Protein AF-A0A822G5Y7-F1 (afdb_monomer)

Nearest PDB structures (foldseek):
  3buc-assembly1_A  TM=7.542E-01  e=1.571E-04  Homo sapiens
  3btz-assembly1_A  TM=7.568E-01  e=1.674E-04  Homo sapiens
  3rzm-assembly1_A  TM=7.488E-01  e=1.784E-04  Homo sapiens
  3rzl-assembly1_A  TM=7.544E-01  e=4.926E-04  Homo sapiens
  3s5a-assembly1_A  TM=7.453E-01  e=4.339E-04  Homo sapiens

pLDDT: mean 90.42, std 10.75, range [55.38, 98.31]

Secondary structure (DSSP, 8-state):
--HHHHHHHHS--B--EEEEESSSEEEEE-SSEEEEEE--TT---GGG-SSPPPPPPHHHHHHHHHHHHHHT----EEEEEE--STT----S-----GGG-SS--------SS--------TT-

Foldseek 3Di:
DDPVVVCVVPADWDWDWDWDDDVHIDIDTALWIKDKAFDDPPPDDLVPDPDRHHHQPPSNVVVQVVVCVVVVDHDGMDMDIGNPDPVHDDDDDDPPDPSCPDDHDDDDDDDDDDDDDDDDDPVD

Sequence (124 aa):
MSLYTFLLNILPWYRVKYSKQTDRLVQIITPRYTTVFGIDDTQQTKEKYTQTPREIPPILNELKQHVEQITNTTYNFVLVNFYANGQDSIAYHSDDEHWLGDQPCIASLSLGAERDFYMKNKLN

Solvent-accessible surface area (backbone atoms only — not comparable to full-atom values): 8396 Å² total; per-residue (Å²): 133,54,70,56,61,50,51,66,72,71,53,77,71,42,58,59,70,51,77,47,82,64,103,53,85,40,82,43,68,50,49,34,34,36,39,68,26,24,59,76,89,80,76,66,63,64,85,77,46,98,61,71,66,38,74,60,51,69,73,59,44,52,54,46,52,54,50,25,68,74,68,76,48,88,82,58,67,47,79,46,80,45,62,92,50,94,83,35,61,79,77,96,79,75,98,72,56,74,91,59,54,95,79,62,86,83,87,87,87,87,72,82,79,89,75,91,84,88,84,79,64,90,93,110

Mean predicted aligned error: 5.08 Å

Structure (mmCIF, N/CA/C/O backbone):
data_AF-A0A822G5Y7-F1
#
_entry.id   AF-A0A822G5Y7-F1
#
loop_
_atom_site.group_PDB
_atom_site.id
_atom_site.type_symbol
_atom_site.label_atom_id
_atom_site.label_alt_id
_atom_site.label_comp_id
_atom_site.label_asym_id
_atom_site.label_entity_id
_atom_site.label_seq_id
_atom_site.pdbx_PDB_ins_code
_atom_site.Cartn_x
_atom_site.Cartn_y
_atom_site.Cartn_z
_atom_site.occupancy
_atom_site.B_iso_or_equiv
_atom_site.auth_seq_id
_atom_site.auth_comp_id
_atom_site.auth_asym_id
_atom_site.auth_atom_id
_atom_site.pdbx_PDB_model_num
ATOM 1 N N . MET A 1 1 ? -6.852 2.499 -22.528 1.00 77.06 1 MET A N 1
ATOM 2 C CA . MET A 1 1 ? -5.817 2.028 -21.579 1.00 77.06 1 MET A CA 1
ATOM 3 C C . MET A 1 1 ? -6.521 1.605 -20.297 1.00 77.06 1 MET A C 1
ATOM 5 O O . MET A 1 1 ? -7.457 2.297 -19.922 1.00 77.06 1 MET A O 1
ATOM 9 N N . SER A 1 2 ? -6.161 0.478 -19.675 1.00 94.62 2 SER A N 1
ATOM 10 C CA . SER A 1 2 ? -6.792 0.043 -18.416 1.00 94.62 2 SER A CA 1
ATOM 11 C C . SER A 1 2 ? -6.301 0.880 -17.228 1.00 94.62 2 SER A C 1
ATOM 13 O O . SER A 1 2 ? -5.215 1.460 -17.299 1.00 94.62 2 SER A O 1
ATOM 15 N N . LEU A 1 3 ? -7.065 0.908 -16.126 1.00 95.69 3 LEU A N 1
ATOM 16 C CA . LEU A 1 3 ? -6.639 1.546 -14.871 1.00 95.69 3 LEU A CA 1
ATOM 17 C C . LEU A 1 3 ? -5.293 0.984 -14.389 1.00 95.69 3 LEU A C 1
ATOM 19 O O . LEU A 1 3 ? -4.405 1.743 -14.017 1.00 95.69 3 LEU A O 1
ATOM 23 N N . TYR A 1 4 ? -5.115 -0.337 -14.483 1.00 96.75 4 TYR A N 1
ATOM 24 C CA . TYR A 1 4 ? -3.852 -1.008 -14.178 1.00 96.75 4 TYR A CA 1
ATOM 25 C C . TYR A 1 4 ? -2.675 -0.422 -14.975 1.00 96.75 4 TYR A C 1
ATOM 27 O O . TYR A 1 4 ? -1.689 0.016 -14.387 1.00 96.75 4 TYR A O 1
ATOM 35 N N . THR A 1 5 ? -2.786 -0.362 -16.307 1.00 96.88 5 THR A N 1
ATOM 36 C CA . THR A 1 5 ? -1.708 0.160 -17.160 1.00 96.88 5 THR A CA 1
ATOM 37 C C . THR A 1 5 ? -1.490 1.659 -16.943 1.00 96.88 5 THR A C 1
ATOM 39 O O . THR A 1 5 ? -0.353 2.118 -16.991 1.00 96.88 5 THR A O 1
ATOM 42 N N . PHE A 1 6 ? -2.552 2.424 -16.668 1.00 97.38 6 PHE A N 1
ATOM 43 C CA . PHE A 1 6 ? -2.437 3.839 -16.311 1.00 97.38 6 PHE A CA 1
ATOM 44 C C . PHE A 1 6 ? -1.585 4.022 -15.055 1.00 97.38 6 PHE A C 1
ATOM 46 O O . PHE A 1 6 ? -0.553 4.687 -15.114 1.00 97.38 6 PHE A O 1
ATOM 53 N N . LEU A 1 7 ? -1.969 3.378 -13.949 1.00 97.62 7 LEU A N 1
ATOM 54 C CA . LEU A 1 7 ? -1.257 3.472 -12.674 1.00 97.62 7 LEU A CA 1
ATOM 55 C C . LEU A 1 7 ? 0.187 2.976 -12.793 1.00 97.62 7 LEU A C 1
ATOM 57 O O . LEU A 1 7 ? 1.097 3.624 -12.285 1.00 97.62 7 LEU A O 1
ATOM 61 N N . LEU A 1 8 ? 0.414 1.877 -13.518 1.00 97.00 8 LEU A N 1
ATOM 62 C CA . LEU A 1 8 ? 1.758 1.350 -13.745 1.00 97.00 8 LEU A CA 1
ATOM 63 C C . LEU A 1 8 ? 2.683 2.380 -14.410 1.00 97.00 8 LEU A C 1
ATOM 65 O O . LEU A 1 8 ? 3.847 2.475 -14.030 1.00 97.00 8 LEU A O 1
ATOM 69 N N . ASN A 1 9 ? 2.167 3.170 -15.353 1.00 96.81 9 ASN A N 1
ATOM 70 C CA . ASN A 1 9 ? 2.957 4.158 -16.087 1.00 96.81 9 ASN A CA 1
ATOM 71 C C . ASN A 1 9 ? 3.155 5.480 -15.334 1.00 96.81 9 ASN A C 1
ATOM 73 O O . ASN A 1 9 ? 4.174 6.137 -15.536 1.00 96.81 9 ASN A O 1
ATOM 77 N N . ILE A 1 10 ? 2.187 5.900 -14.513 1.00 96.00 10 ILE A N 1
ATOM 78 C CA . ILE A 1 10 ? 2.220 7.229 -13.879 1.00 96.00 10 ILE A CA 1
ATOM 79 C C . ILE A 1 10 ? 2.798 7.224 -12.464 1.00 96.00 10 ILE A C 1
ATOM 81 O O . ILE A 1 10 ? 3.246 8.266 -11.983 1.00 96.00 10 ILE A O 1
ATOM 85 N N . LEU A 1 11 ? 2.758 6.086 -11.766 1.00 96.94 11 LEU A N 1
ATOM 86 C CA . LEU A 1 11 ? 3.183 6.029 -10.377 1.00 96.94 11 LEU A CA 1
ATOM 87 C C . LEU A 1 11 ? 4.717 5.909 -10.271 1.00 96.94 11 LEU A C 1
ATOM 89 O O . LEU A 1 11 ? 5.350 5.152 -11.004 1.00 96.94 11 LEU A O 1
ATOM 93 N N . PRO A 1 12 ? 5.342 6.637 -9.334 1.00 96.56 12 PRO A N 1
ATOM 94 C CA . PRO A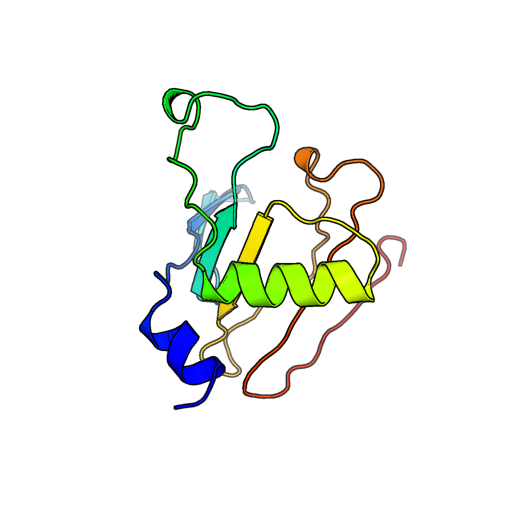 1 12 ? 6.779 6.596 -9.110 1.00 96.56 12 PRO A CA 1
ATOM 95 C C . PRO A 1 12 ? 7.162 5.379 -8.260 1.00 96.56 12 PRO A C 1
ATOM 97 O O . PRO A 1 12 ? 7.083 5.414 -7.028 1.00 96.56 12 PRO A O 1
ATOM 100 N N . TRP A 1 13 ? 7.595 4.312 -8.924 1.00 96.88 13 TRP A N 1
ATOM 101 C CA . TRP A 1 13 ? 7.955 3.040 -8.301 1.00 96.88 13 TRP A CA 1
ATOM 102 C C . TRP A 1 13 ? 9.377 3.022 -7.736 1.00 96.88 13 TRP A C 1
ATOM 104 O O . TRP A 1 13 ? 10.330 3.446 -8.388 1.00 96.88 13 TRP A O 1
ATOM 114 N N . TYR A 1 14 ? 9.542 2.441 -6.551 1.00 96.44 14 TYR A N 1
ATOM 115 C CA . TYR A 1 14 ? 10.848 2.112 -5.978 1.00 96.44 14 TYR A CA 1
ATOM 116 C C . TYR A 1 14 ? 10.783 0.785 -5.222 1.00 96.44 14 TYR A C 1
ATOM 118 O O . TYR A 1 14 ? 9.708 0.306 -4.885 1.00 96.44 14 TYR A O 1
ATOM 126 N N . ARG A 1 15 ? 11.934 0.168 -4.942 1.00 96.31 15 ARG A N 1
ATOM 127 C CA . ARG A 1 15 ? 12.008 -0.969 -4.013 1.00 96.31 15 ARG A CA 1
ATOM 128 C C . ARG A 1 15 ? 12.493 -0.465 -2.665 1.00 96.31 15 ARG A C 1
ATOM 130 O O . ARG A 1 15 ? 13.527 0.203 -2.600 1.00 96.31 15 ARG A O 1
ATOM 137 N N . VAL A 1 16 ? 11.762 -0.785 -1.600 1.00 94.69 16 VAL A N 1
ATOM 138 C CA . VAL A 1 16 ? 12.175 -0.451 -0.231 1.00 94.69 16 VAL A CA 1
ATOM 139 C C . VAL A 1 16 ? 13.467 -1.199 0.081 1.00 94.69 16 VAL A C 1
ATOM 141 O O . VAL A 1 16 ? 13.570 -2.401 -0.194 1.00 94.69 16 VAL A O 1
ATOM 144 N N . LYS A 1 17 ? 14.437 -0.475 0.645 1.00 95.06 17 LYS A N 1
ATOM 145 C CA . LYS A 1 17 ? 15.722 -1.000 1.107 1.00 95.06 17 LYS A CA 1
ATOM 146 C C . LYS A 1 17 ? 15.825 -0.773 2.606 1.00 95.06 17 LYS A C 1
ATOM 148 O O . LYS A 1 17 ? 15.614 0.348 3.058 1.00 95.06 17 LYS A O 1
ATOM 153 N N . TYR A 1 18 ? 16.147 -1.812 3.359 1.00 92.06 18 TYR A N 1
ATOM 154 C CA . TYR A 1 18 ? 16.331 -1.706 4.802 1.00 92.06 18 TYR A CA 1
ATOM 155 C C . TYR A 1 18 ? 17.367 -2.708 5.291 1.00 92.06 18 TYR A C 1
ATOM 157 O O . TYR A 1 18 ? 17.669 -3.701 4.629 1.00 92.06 18 TYR A O 1
ATOM 165 N N . SER A 1 19 ? 17.921 -2.435 6.465 1.00 93.31 19 SER A N 1
ATOM 166 C CA . SER A 1 19 ? 18.855 -3.330 7.131 1.00 93.31 19 SER A CA 1
ATOM 167 C C . SER A 1 19 ? 18.130 -4.115 8.213 1.00 93.31 19 SER A C 1
ATOM 169 O O . SER A 1 19 ? 17.368 -3.542 8.989 1.00 93.31 19 SER A O 1
ATOM 171 N N . LYS A 1 20 ? 18.372 -5.422 8.283 1.00 88.50 20 LYS A N 1
ATOM 172 C CA . LYS A 1 20 ? 17.877 -6.279 9.361 1.00 88.50 20 LYS A CA 1
ATOM 173 C C . LYS A 1 20 ? 19.067 -6.865 10.104 1.00 88.50 20 LYS A C 1
ATOM 175 O O . LYS A 1 20 ? 19.932 -7.492 9.490 1.00 88.50 20 LYS A O 1
ATOM 180 N N . GLN A 1 21 ? 19.102 -6.659 11.417 1.00 89.06 21 GLN A N 1
ATOM 181 C CA . GLN A 1 21 ? 20.089 -7.306 12.269 1.00 89.06 21 GLN A CA 1
ATOM 182 C C . GLN A 1 21 ? 19.658 -8.753 12.516 1.00 89.06 21 GLN A C 1
ATOM 184 O O . GLN A 1 21 ? 18.558 -9.015 13.001 1.00 89.06 21 GLN A O 1
ATOM 189 N N . THR A 1 22 ? 20.525 -9.682 12.132 1.00 85.50 22 THR A N 1
ATOM 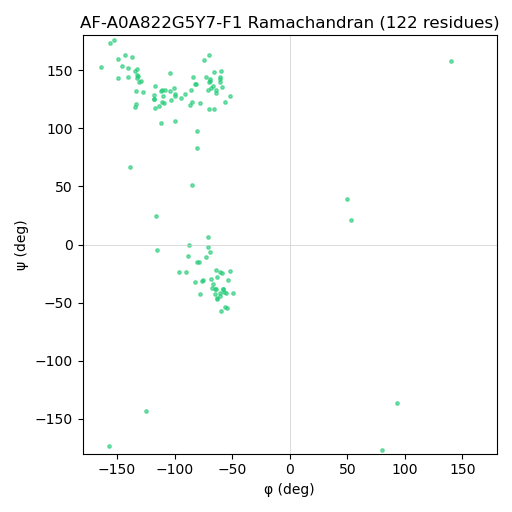190 C CA . THR A 1 22 ? 20.439 -11.114 12.458 1.00 85.50 22 THR A CA 1
ATOM 191 C C . THR A 1 22 ? 21.759 -11.504 13.134 1.00 85.50 22 THR A C 1
ATOM 193 O O . THR A 1 22 ? 22.347 -10.662 13.813 1.00 85.50 22 THR A O 1
ATOM 196 N N . ASP A 1 23 ? 22.296 -12.703 12.895 1.00 88.81 23 ASP A N 1
ATOM 197 C CA . ASP A 1 23 ? 23.680 -13.047 13.270 1.00 88.81 23 ASP A CA 1
ATOM 198 C C . ASP A 1 23 ? 24.709 -12.118 12.599 1.00 88.81 23 ASP A C 1
ATOM 200 O O . ASP A 1 23 ? 25.829 -11.934 13.077 1.00 88.81 23 ASP A O 1
ATOM 204 N N . ARG A 1 24 ? 24.324 -11.521 11.462 1.00 91.81 24 ARG A N 1
ATOM 205 C CA . ARG A 1 24 ? 25.059 -10.476 10.741 1.00 91.81 24 ARG A CA 1
ATOM 206 C C . ARG A 1 24 ? 24.090 -9.388 10.273 1.00 91.81 24 ARG A C 1
ATOM 208 O O . ARG A 1 24 ? 22.880 -9.618 10.177 1.00 91.81 24 ARG A O 1
ATOM 215 N N . LEU A 1 25 ? 24.620 -8.207 9.954 1.00 92.38 25 LEU A N 1
ATOM 216 C CA . LEU A 1 25 ? 23.843 -7.142 9.320 1.00 92.38 25 LEU A CA 1
ATOM 217 C C . LEU A 1 25 ? 23.523 -7.542 7.874 1.00 92.38 25 LEU A C 1
ATOM 219 O O . LEU A 1 25 ? 24.434 -7.688 7.057 1.00 92.38 25 LEU A O 1
ATOM 223 N N . VAL A 1 26 ? 22.239 -7.706 7.553 1.00 94.31 26 VAL A N 1
ATOM 224 C CA . VAL A 1 26 ? 21.781 -8.055 6.201 1.00 94.31 26 VAL A CA 1
ATOM 225 C C . VAL A 1 26 ? 21.066 -6.862 5.580 1.00 94.31 26 VAL A C 1
ATOM 227 O O . VAL A 1 26 ? 20.141 -6.305 6.170 1.00 94.31 26 VAL A O 1
ATOM 230 N N . GLN A 1 27 ? 21.486 -6.482 4.373 1.00 94.88 27 GLN A N 1
ATOM 231 C CA . GLN A 1 27 ? 20.776 -5.507 3.546 1.00 94.88 27 GLN A CA 1
ATOM 232 C C . GLN A 1 27 ? 19.688 -6.226 2.749 1.00 94.88 27 GLN A C 1
ATOM 234 O O . GLN A 1 27 ? 19.979 -7.151 1.991 1.00 94.88 27 GLN A O 1
ATOM 239 N N . ILE A 1 28 ? 18.440 -5.801 2.916 1.00 93.62 28 ILE A N 1
ATOM 240 C CA . ILE A 1 28 ? 17.279 -6.375 2.242 1.00 93.62 28 ILE A CA 1
ATOM 241 C C . ILE A 1 28 ? 16.744 -5.364 1.234 1.00 93.62 28 ILE A C 1
ATOM 243 O O . ILE A 1 28 ? 16.546 -4.190 1.548 1.00 93.62 28 ILE A O 1
ATOM 247 N N . ILE A 1 29 ? 16.474 -5.849 0.023 1.00 95.81 29 ILE A N 1
ATOM 248 C CA . ILE A 1 29 ? 15.684 -5.148 -0.986 1.00 95.81 29 ILE A CA 1
ATOM 249 C C . ILE A 1 29 ? 14.381 -5.921 -1.130 1.00 95.81 29 ILE A C 1
ATOM 251 O O . ILE A 1 29 ? 14.393 -7.117 -1.418 1.00 95.81 29 ILE A O 1
ATOM 255 N N . THR A 1 30 ? 13.261 -5.244 -0.909 1.00 95.94 30 THR A N 1
ATOM 256 C CA . THR A 1 30 ? 11.940 -5.872 -1.020 1.00 95.94 30 THR A CA 1
ATOM 257 C C . THR A 1 30 ? 11.708 -6.440 -2.429 1.00 95.94 30 THR A C 1
ATOM 259 O O . THR A 1 30 ? 12.013 -5.767 -3.419 1.00 95.94 30 THR A O 1
ATOM 262 N N . PRO A 1 31 ? 11.162 -7.665 -2.557 1.00 96.94 31 PRO A N 1
ATOM 263 C CA . PRO A 1 31 ? 10.878 -8.285 -3.849 1.00 96.94 31 PRO A CA 1
ATOM 264 C C . PRO A 1 31 ? 9.511 -7.818 -4.364 1.00 96.94 31 PRO A C 1
ATOM 266 O O . PRO A 1 31 ? 8.628 -8.620 -4.630 1.00 96.94 31 PRO A O 1
ATOM 269 N N . ARG A 1 32 ? 9.298 -6.503 -4.390 1.00 97.75 32 ARG A N 1
ATOM 270 C CA . ARG A 1 32 ? 8.124 -5.834 -4.958 1.00 97.75 32 ARG A CA 1
ATOM 271 C C . ARG A 1 32 ? 8.448 -4.362 -5.140 1.00 97.75 32 ARG A C 1
ATOM 273 O O . ARG A 1 32 ? 9.275 -3.813 -4.409 1.00 97.75 32 ARG A O 1
ATOM 280 N N . TYR A 1 33 ? 7.802 -3.725 -6.100 1.00 98.25 33 TYR A N 1
ATOM 281 C CA . TYR A 1 33 ? 7.830 -2.275 -6.206 1.00 98.25 33 TYR A CA 1
ATOM 282 C C . TYR A 1 33 ? 6.773 -1.680 -5.285 1.00 98.25 33 TYR A C 1
ATOM 284 O O . TYR A 1 33 ? 5.688 -2.232 -5.119 1.00 98.25 33 TYR A O 1
ATOM 292 N N . THR A 1 34 ? 7.091 -0.542 -4.692 1.00 97.38 34 THR A N 1
ATOM 293 C CA . THR A 1 34 ? 6.230 0.171 -3.763 1.00 97.38 34 THR A CA 1
ATOM 294 C C . THR A 1 34 ? 6.219 1.648 -4.121 1.00 97.38 34 THR A C 1
ATOM 296 O O . THR A 1 34 ? 7.196 2.193 -4.639 1.00 97.38 34 THR A O 1
ATOM 299 N N . THR A 1 35 ? 5.099 2.295 -3.839 1.00 96.44 35 THR A N 1
ATOM 300 C CA . THR A 1 35 ? 5.019 3.744 -3.711 1.00 96.44 35 THR A CA 1
ATOM 301 C C . THR A 1 35 ? 3.993 4.094 -2.641 1.00 96.44 35 THR A C 1
ATOM 303 O O . THR A 1 35 ? 3.099 3.294 -2.363 1.00 96.44 35 THR A O 1
ATOM 306 N N . VAL A 1 36 ? 4.147 5.249 -2.003 1.00 94.50 36 VAL A N 1
ATOM 307 C CA . VAL A 1 36 ? 3.273 5.685 -0.910 1.00 94.50 36 VAL A CA 1
ATOM 308 C C . VAL A 1 36 ? 2.824 7.119 -1.127 1.00 94.50 36 VAL A C 1
ATOM 310 O O . VAL A 1 36 ? 3.588 7.951 -1.629 1.00 94.50 36 VAL A O 1
ATOM 313 N N . PHE A 1 37 ? 1.590 7.391 -0.727 1.00 94.44 37 PHE A N 1
ATOM 314 C CA . PHE A 1 37 ? 0.971 8.705 -0.760 1.00 94.44 37 PHE A CA 1
ATOM 315 C C . PHE A 1 37 ? 0.129 8.905 0.485 1.00 94.44 37 PHE A C 1
ATOM 317 O O . PHE A 1 37 ? -0.404 7.954 1.041 1.00 94.44 37 PHE A O 1
ATOM 324 N N . GLY A 1 38 ? -0.020 10.148 0.892 1.00 88.69 38 GLY A N 1
ATOM 325 C CA . GLY A 1 38 ? -0.732 10.509 2.099 1.00 88.69 38 GLY A CA 1
ATOM 326 C C . GLY A 1 38 ? -0.013 11.631 2.810 1.00 88.69 38 GLY A C 1
ATOM 327 O O . GLY A 1 38 ? 1.178 11.875 2.603 1.00 88.69 38 GLY A O 1
ATOM 328 N N . ILE A 1 39 ? -0.773 12.326 3.632 1.00 74.62 39 ILE A N 1
ATOM 329 C CA . ILE A 1 39 ? -0.290 13.368 4.522 1.00 74.62 39 ILE A CA 1
ATOM 330 C C . ILE A 1 39 ? -0.890 13.014 5.870 1.00 74.62 39 ILE A C 1
ATOM 332 O O . ILE A 1 39 ? -2.035 12.567 5.923 1.00 74.62 39 ILE A O 1
ATOM 336 N N . ASP A 1 40 ? -0.124 13.164 6.941 1.00 68.25 40 ASP A N 1
ATOM 337 C CA . ASP A 1 40 ? -0.712 12.989 8.259 1.00 68.25 40 ASP A CA 1
ATOM 338 C C . ASP A 1 40 ? -1.688 14.160 8.546 1.00 68.25 40 ASP A C 1
ATOM 340 O O . ASP A 1 40 ? -1.431 15.312 8.175 1.00 68.25 40 ASP A O 1
ATOM 344 N N . ASP A 1 41 ? -2.823 13.851 9.179 1.00 63.66 41 ASP A N 1
ATOM 345 C CA . ASP A 1 41 ? -3.926 14.788 9.447 1.00 63.6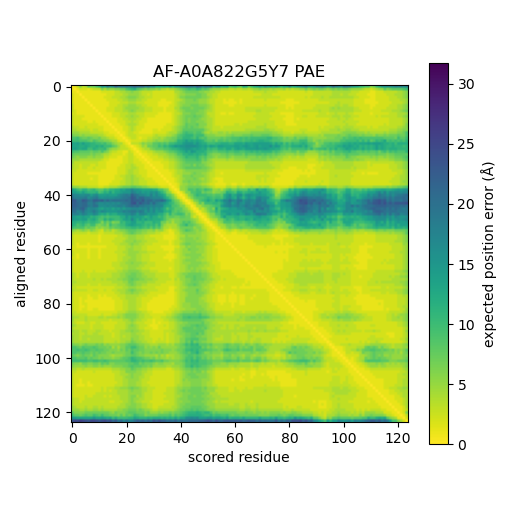6 41 ASP A CA 1
ATOM 346 C C . ASP A 1 41 ? -3.613 15.851 10.523 1.00 63.66 41 ASP A C 1
ATOM 348 O O . ASP A 1 41 ? -4.421 16.742 10.788 1.00 63.66 41 ASP A O 1
ATOM 352 N N . THR A 1 42 ? -2.433 15.819 11.144 1.00 61.09 42 THR A N 1
ATOM 353 C CA . THR A 1 42 ? -1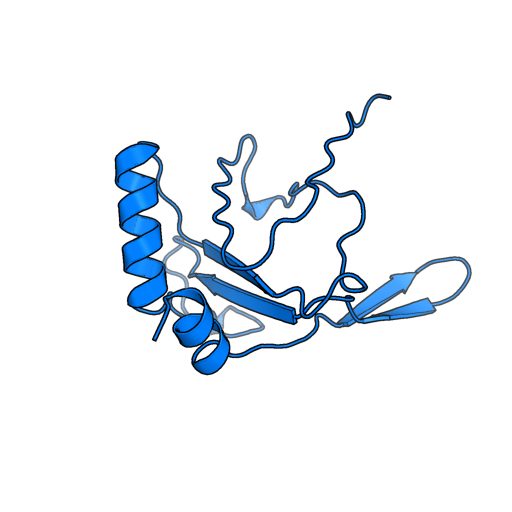.999 16.732 12.217 1.00 61.09 42 THR A CA 1
ATOM 354 C C . THR A 1 42 ? -1.708 18.158 11.743 1.00 61.09 42 THR A C 1
ATOM 356 O O . THR A 1 42 ? -1.227 18.974 12.531 1.00 61.09 42 THR A O 1
ATOM 359 N N . GLN A 1 43 ? -1.984 18.490 10.476 1.00 55.62 43 GLN A N 1
ATOM 360 C CA . GLN A 1 43 ? -1.714 19.807 9.873 1.00 55.62 43 GLN A CA 1
ATOM 361 C C . GLN A 1 43 ? -0.251 20.261 10.044 1.00 55.62 43 GLN A C 1
ATOM 363 O O . GLN A 1 43 ? 0.058 21.453 9.978 1.00 55.62 43 GLN A O 1
ATOM 368 N N . GLN A 1 44 ? 0.671 19.323 10.283 1.00 60.88 44 GLN A N 1
ATOM 369 C CA . GLN A 1 44 ? 2.077 19.639 10.481 1.00 60.88 44 GLN A CA 1
ATOM 370 C C . GLN A 1 44 ? 2.710 20.114 9.174 1.00 60.88 44 GLN A C 1
ATOM 372 O O . GLN A 1 44 ? 2.419 19.614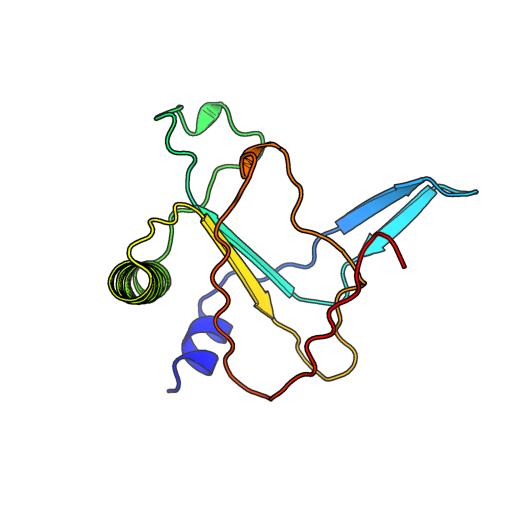 8.084 1.00 60.88 44 GLN A O 1
ATOM 377 N N . THR A 1 45 ? 3.605 21.097 9.281 1.00 58.97 45 THR A N 1
ATOM 378 C CA . THR A 1 45 ? 4.331 21.612 8.122 1.00 58.97 45 THR A CA 1
ATOM 379 C C . THR A 1 45 ? 5.160 20.491 7.492 1.00 58.97 45 THR A C 1
ATOM 381 O O . THR A 1 45 ? 5.782 19.686 8.191 1.00 58.97 45 THR A O 1
ATOM 384 N N . LYS A 1 46 ? 5.203 20.450 6.151 1.00 62.75 46 LYS A N 1
ATOM 385 C CA . LYS A 1 46 ? 5.982 19.458 5.378 1.00 62.75 46 LYS A CA 1
ATOM 386 C C . LYS A 1 46 ? 7.460 19.389 5.821 1.00 62.75 46 LYS A C 1
ATOM 388 O O . LYS A 1 46 ? 8.095 18.356 5.653 1.00 62.75 46 LYS A O 1
ATOM 393 N N . GLU A 1 47 ? 7.971 20.458 6.432 1.00 63.28 47 GLU A N 1
ATOM 394 C CA . GLU A 1 47 ? 9.331 20.615 6.967 1.00 63.28 47 GLU A CA 1
ATOM 395 C C . GLU A 1 47 ? 9.684 19.673 8.128 1.00 63.28 47 GLU A C 1
ATOM 397 O O . GLU A 1 47 ? 10.863 19.426 8.372 1.00 63.28 47 GLU A O 1
ATOM 402 N N . LYS A 1 48 ? 8.695 19.125 8.847 1.00 64.19 48 LYS A N 1
ATOM 403 C CA . LYS A 1 48 ? 8.953 18.187 9.953 1.00 64.19 48 LYS A CA 1
ATOM 404 C C . LYS A 1 48 ? 9.232 16.754 9.511 1.00 64.19 48 LYS A C 1
ATOM 406 O O . LYS A 1 48 ? 9.712 15.956 10.316 1.00 64.19 48 LYS A O 1
ATOM 411 N N . TYR A 1 49 ? 8.935 16.408 8.264 1.00 60.41 49 TYR A N 1
ATOM 412 C CA . TYR A 1 49 ? 9.145 15.054 7.781 1.00 60.41 49 TYR A CA 1
ATOM 413 C C . TYR A 1 49 ? 10.575 14.875 7.275 1.00 60.41 49 TYR A C 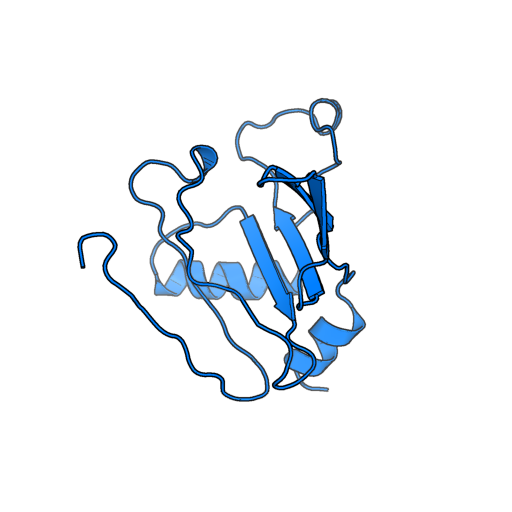1
ATOM 415 O O . TYR A 1 49 ? 11.058 15.643 6.447 1.00 60.41 49 TYR A O 1
ATOM 423 N N . THR A 1 50 ? 11.236 13.791 7.690 1.00 70.62 50 THR A N 1
ATOM 424 C CA . THR A 1 50 ? 12.537 13.383 7.122 1.00 70.62 50 THR A CA 1
ATOM 425 C C . THR A 1 50 ? 12.440 13.083 5.621 1.00 70.62 50 THR A C 1
ATOM 427 O O . THR A 1 50 ? 13.438 13.141 4.906 1.00 70.62 50 THR A O 1
ATOM 430 N N . GLN A 1 51 ? 11.241 12.748 5.139 1.00 72.31 51 GLN A N 1
ATOM 431 C CA . GLN A 1 51 ? 10.900 12.578 3.730 1.00 72.31 51 GLN A CA 1
ATOM 432 C C . GLN A 1 51 ? 9.594 13.319 3.454 1.00 72.31 51 GLN A C 1
ATOM 434 O O . GLN A 1 51 ? 8.580 13.005 4.072 1.00 72.31 51 GLN A O 1
ATOM 439 N N . THR A 1 52 ? 9.603 14.279 2.530 1.00 74.75 52 THR A N 1
ATOM 440 C CA . THR A 1 52 ? 8.411 15.070 2.200 1.00 74.75 52 THR A CA 1
ATOM 441 C C . THR A 1 52 ? 7.249 14.155 1.784 1.00 74.75 52 THR A C 1
ATOM 443 O O . THR A 1 52 ? 7.406 13.401 0.814 1.00 74.75 52 THR A O 1
ATOM 446 N N . PRO A 1 53 ? 6.088 14.217 2.468 1.00 80.94 53 PRO A N 1
ATOM 447 C CA . PRO A 1 53 ? 4.930 13.408 2.115 1.00 80.94 53 PRO A CA 1
ATOM 448 C C . PRO A 1 53 ? 4.458 13.718 0.697 1.00 80.94 53 PRO A C 1
ATOM 450 O O . PRO A 1 53 ? 4.484 14.872 0.253 1.00 80.94 53 PRO A O 1
ATOM 453 N N . ARG A 1 54 ? 4.024 12.681 -0.021 1.00 89.56 54 ARG A N 1
ATOM 454 C CA . ARG A 1 54 ? 3.481 12.817 -1.373 1.00 89.56 54 ARG A CA 1
ATOM 455 C C . ARG A 1 54 ? 1.972 12.917 -1.289 1.00 89.56 54 ARG A C 1
ATOM 457 O O . ARG A 1 54 ? 1.326 12.040 -0.725 1.00 89.56 54 ARG A O 1
ATOM 464 N N . GLU A 1 55 ? 1.422 13.964 -1.881 1.00 90.62 55 GLU A N 1
ATOM 465 C CA . GLU A 1 55 ? -0.025 14.139 -1.972 1.00 90.62 55 GLU A CA 1
ATOM 466 C C . GLU A 1 55 ? -0.648 12.982 -2.753 1.00 90.62 55 GLU A C 1
ATOM 468 O O . GLU A 1 55 ? -0.044 12.472 -3.701 1.00 90.62 55 GLU A O 1
ATOM 473 N N . ILE A 1 56 ? -1.847 12.560 -2.347 1.00 94.69 56 ILE A N 1
ATOM 474 C CA . ILE A 1 56 ? -2.578 11.489 -3.024 1.00 94.69 56 ILE A CA 1
ATOM 475 C C . ILE A 1 56 ? -2.950 11.981 -4.433 1.00 94.69 56 ILE A C 1
ATOM 477 O O . ILE A 1 56 ? -3.709 12.944 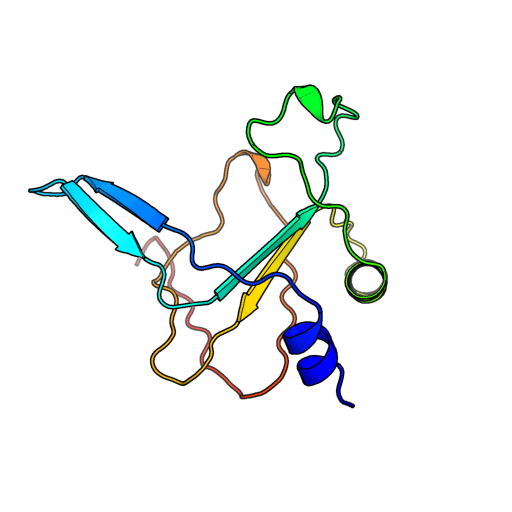-4.554 1.00 94.69 56 ILE A O 1
ATOM 481 N N . PRO A 1 57 ? -2.439 11.349 -5.510 1.00 95.44 57 PRO A N 1
ATOM 482 C CA . PRO A 1 57 ? -2.746 11.749 -6.876 1.00 95.44 57 PRO A CA 1
ATOM 483 C C . PRO A 1 57 ? -4.254 11.663 -7.150 1.00 95.44 57 PRO A C 1
ATOM 485 O O . PRO A 1 57 ? -4.894 10.748 -6.626 1.00 95.44 57 PRO A O 1
ATOM 488 N N . PRO A 1 58 ? -4.821 12.515 -8.028 1.00 95.94 58 PRO A N 1
ATOM 489 C CA . PRO A 1 58 ? -6.266 12.575 -8.267 1.00 95.94 58 PRO A CA 1
ATOM 490 C C . PRO A 1 58 ? -6.923 11.217 -8.535 1.00 95.94 58 PRO A C 1
ATOM 492 O O . PRO A 1 58 ? -7.958 10.916 -7.953 1.00 95.94 58 PRO A O 1
ATOM 495 N N . ILE A 1 59 ? -6.277 10.358 -9.332 1.00 96.25 59 ILE A N 1
ATOM 496 C CA . ILE A 1 59 ? -6.789 9.015 -9.636 1.00 96.25 59 ILE A CA 1
ATOM 497 C C . ILE A 1 59 ? -6.866 8.103 -8.402 1.00 96.25 59 ILE A C 1
ATOM 499 O O . ILE A 1 59 ? -7.809 7.334 -8.257 1.00 96.25 59 ILE A O 1
ATOM 503 N N . LEU A 1 60 ? -5.886 8.181 -7.495 1.00 97.38 60 LEU A N 1
ATOM 504 C CA . LEU A 1 60 ? -5.899 7.399 -6.259 1.00 97.38 60 LEU A CA 1
ATOM 505 C C . LEU A 1 60 ? -6.885 8.002 -5.258 1.00 97.38 60 LEU A C 1
ATOM 507 O O . LEU A 1 60 ? -7.501 7.261 -4.501 1.00 97.38 60 LEU A O 1
ATOM 511 N N . ASN A 1 61 ? -7.074 9.323 -5.285 1.00 96.94 61 ASN A N 1
ATOM 512 C CA . ASN A 1 61 ? -8.071 9.995 -4.463 1.00 96.94 61 ASN A CA 1
ATOM 513 C C . ASN A 1 61 ? -9.505 9.640 -4.889 1.00 96.94 61 ASN A C 1
ATOM 515 O O . ASN A 1 61 ? -10.353 9.446 -4.029 1.00 96.94 61 ASN A O 1
ATOM 519 N N . GLU A 1 62 ? -9.772 9.497 -6.188 1.00 97.50 62 GLU A N 1
ATOM 520 C CA . GLU A 1 62 ? -11.073 9.037 -6.691 1.00 97.50 62 GLU A CA 1
ATOM 521 C C . GLU A 1 62 ? -11.381 7.606 -6.224 1.00 97.50 62 GLU A C 1
ATOM 523 O O . GLU A 1 62 ? -12.452 7.343 -5.678 1.00 97.50 62 GLU A O 1
ATOM 528 N N . LEU A 1 63 ? -10.408 6.691 -6.343 1.00 97.69 63 LEU A N 1
ATOM 529 C CA . LEU A 1 63 ? -10.539 5.326 -5.819 1.00 97.69 63 LEU A CA 1
ATOM 530 C C . LEU A 1 63 ? -10.751 5.321 -4.302 1.00 97.69 63 LEU A C 1
ATOM 532 O O . LEU A 1 63 ? -11.624 4.610 -3.810 1.00 97.69 63 LEU A O 1
ATOM 536 N N . LYS A 1 64 ? -9.982 6.137 -3.572 1.00 97.56 64 LYS A N 1
ATOM 537 C CA . LYS A 1 64 ? -10.123 6.318 -2.126 1.00 97.56 64 LYS A CA 1
ATOM 538 C C . LYS A 1 64 ? -11.544 6.747 -1.778 1.00 97.56 64 LYS A C 1
ATOM 540 O O . LYS A 1 64 ? -12.194 6.048 -1.019 1.00 97.56 64 LYS A O 1
ATOM 545 N N . GLN A 1 65 ? -12.055 7.816 -2.386 1.00 97.75 65 GLN A N 1
ATOM 546 C CA . GLN A 1 65 ? -13.408 8.321 -2.133 1.00 97.75 65 GLN A CA 1
ATOM 547 C C . GLN A 1 65 ? -14.490 7.276 -2.420 1.00 97.75 65 GLN A C 1
ATOM 549 O O . GLN A 1 65 ? -15.455 7.171 -1.668 1.00 97.75 65 GLN A O 1
ATOM 554 N N . HIS A 1 66 ? -14.322 6.469 -3.470 1.00 97.88 66 HIS A N 1
ATOM 555 C CA . HIS A 1 66 ? -15.255 5.386 -3.771 1.00 97.88 66 HIS A CA 1
ATOM 556 C C . HIS A 1 66 ? -15.255 4.303 -2.682 1.00 97.88 66 HIS A C 1
ATOM 558 O O . HIS A 1 66 ? -16.314 3.851 -2.251 1.00 97.88 66 HIS A O 1
ATOM 564 N N . VAL A 1 67 ? -14.072 3.918 -2.193 1.00 98.06 67 VAL A N 1
ATOM 565 C CA . VAL A 1 67 ? -13.947 2.993 -1.059 1.00 98.06 67 VAL A CA 1
ATOM 566 C C . VAL A 1 67 ? -14.561 3.603 0.200 1.00 98.06 67 VAL A C 1
ATOM 568 O O . VAL A 1 67 ? -15.354 2.930 0.847 1.00 98.06 67 VAL A O 1
ATOM 571 N N . GLU A 1 68 ? -14.269 4.869 0.509 1.00 97.94 68 GLU A N 1
ATOM 572 C CA . GLU A 1 68 ? -14.798 5.573 1.688 1.00 97.94 68 GLU A CA 1
ATOM 573 C C . GLU A 1 68 ? -16.332 5.596 1.710 1.00 97.94 68 GLU A C 1
ATOM 575 O O . GLU A 1 68 ? -16.947 5.372 2.752 1.00 97.94 68 GLU A O 1
ATOM 580 N N . GLN A 1 69 ? -16.961 5.805 0.551 1.00 98.00 69 GLN A N 1
ATOM 581 C CA . GLN A 1 69 ? -18.419 5.771 0.406 1.00 98.00 69 GLN A CA 1
ATOM 582 C C . GLN A 1 69 ? -19.008 4.384 0.685 1.00 98.00 69 GLN A C 1
ATOM 584 O O . GLN A 1 69 ? -20.076 4.282 1.285 1.00 98.00 69 GLN A O 1
ATOM 589 N N . ILE A 1 70 ? -18.327 3.319 0.255 1.00 97.56 70 ILE A N 1
ATOM 590 C CA . ILE A 1 70 ? -18.796 1.937 0.423 1.00 97.56 70 ILE A CA 1
ATOM 591 C C . ILE A 1 70 ? -18.561 1.444 1.852 1.00 97.56 70 ILE A C 1
ATOM 593 O O . ILE A 1 70 ? -19.420 0.776 2.426 1.00 97.56 70 ILE A O 1
ATOM 597 N N . THR A 1 71 ? -17.398 1.745 2.428 1.00 96.62 71 THR A N 1
ATOM 598 C CA . THR A 1 71 ? -16.993 1.250 3.750 1.00 96.62 71 THR A CA 1
ATOM 599 C C . THR A 1 71 ? -17.456 2.147 4.891 1.00 96.62 71 THR A C 1
ATOM 601 O O . THR A 1 71 ? -17.325 1.760 6.052 1.00 96.62 71 THR A O 1
ATOM 604 N N . ASN A 1 72 ? -17.980 3.340 4.585 1.00 96.31 72 ASN A N 1
ATOM 605 C CA . ASN A 1 72 ? -18.313 4.376 5.563 1.00 96.31 72 ASN A CA 1
ATOM 606 C C . ASN A 1 72 ? -17.144 4.653 6.533 1.00 96.31 72 ASN A C 1
ATOM 608 O O . ASN A 1 72 ? -17.326 4.800 7.741 1.00 96.31 72 ASN A O 1
ATOM 612 N N . THR A 1 73 ? -15.925 4.653 5.995 1.00 94.88 73 THR A N 1
ATOM 613 C CA . THR A 1 73 ? -14.659 4.862 6.711 1.00 94.88 73 THR A CA 1
ATOM 614 C C . THR A 1 73 ? -13.830 5.874 5.931 1.00 94.88 73 THR A C 1
ATOM 616 O O . THR A 1 73 ? -13.968 5.947 4.718 1.00 94.88 73 THR A O 1
ATOM 619 N N . THR A 1 74 ? -12.971 6.649 6.592 1.00 93.56 74 THR A N 1
ATOM 620 C CA . THR A 1 74 ? -12.044 7.582 5.932 1.00 93.56 74 THR A CA 1
ATOM 621 C C . THR A 1 74 ? -10.620 7.044 5.924 1.00 93.56 74 THR A C 1
ATOM 623 O O . THR A 1 74 ? -10.194 6.412 6.889 1.00 93.56 74 THR A O 1
ATOM 626 N N . TYR A 1 75 ? -9.859 7.367 4.882 1.00 93.31 75 TYR A N 1
ATOM 627 C CA . TYR A 1 75 ? -8.448 7.011 4.749 1.00 93.31 75 TYR A CA 1
ATOM 628 C C . TYR A 1 75 ? -7.626 8.258 4.391 1.00 93.31 75 TYR A C 1
ATOM 630 O O . TYR A 1 75 ? -8.043 9.087 3.576 1.00 93.31 75 TYR A O 1
ATOM 638 N N . ASN A 1 76 ? -6.433 8.382 4.968 1.00 91.81 76 ASN A N 1
ATOM 639 C CA . ASN A 1 76 ? -5.503 9.500 4.742 1.00 91.81 76 ASN A CA 1
ATOM 640 C C . ASN A 1 76 ? -4.189 9.063 4.067 1.00 91.81 76 ASN A C 1
ATOM 642 O O . ASN A 1 76 ? -3.358 9.897 3.700 1.00 91.81 76 ASN A O 1
ATOM 646 N N . PHE A 1 77 ? -4.014 7.757 3.861 1.00 92.44 77 PHE A N 1
ATOM 647 C CA . PHE A 1 77 ? -2.791 7.154 3.359 1.00 92.44 77 PHE A CA 1
ATOM 648 C C . PHE A 1 77 ? -3.093 6.029 2.367 1.00 92.44 77 PHE A C 1
ATOM 650 O O . PHE A 1 77 ? -4.063 5.287 2.514 1.00 92.44 77 PHE A O 1
ATOM 657 N N . VAL A 1 78 ? -2.249 5.906 1.344 1.00 95.62 78 VAL A N 1
ATOM 658 C CA . VAL A 1 78 ? -2.313 4.877 0.307 1.00 95.62 78 VAL A CA 1
ATOM 659 C C . VAL A 1 78 ? -0.915 4.308 0.094 1.00 95.62 78 VAL A C 1
ATOM 661 O O . VAL A 1 78 ? -0.004 5.010 -0.349 1.00 95.62 78 VAL A O 1
ATOM 664 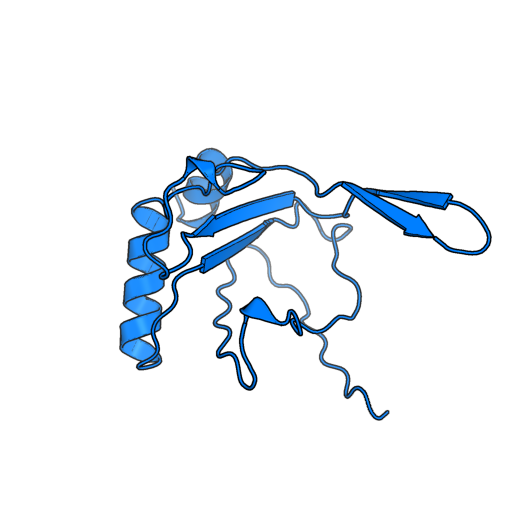N N . LEU A 1 79 ? -0.764 3.009 0.342 1.00 95.94 79 LEU A N 1
ATOM 665 C CA . LEU A 1 79 ? 0.408 2.231 -0.046 1.00 95.94 79 LEU A CA 1
ATOM 666 C C . LEU A 1 79 ? 0.062 1.402 -1.278 1.00 95.94 79 LEU A C 1
ATOM 668 O O . LEU A 1 79 ? -0.877 0.610 -1.266 1.00 95.94 79 LEU A O 1
ATOM 672 N N . VAL A 1 80 ? 0.844 1.558 -2.342 1.00 97.88 80 VAL A N 1
ATOM 673 C CA . VAL A 1 80 ? 0.662 0.807 -3.584 1.00 97.88 80 VAL A CA 1
ATOM 674 C C . VAL A 1 80 ? 1.801 -0.190 -3.733 1.00 97.88 80 VAL A C 1
ATOM 676 O O . VAL A 1 80 ? 2.967 0.203 -3.780 1.00 97.88 80 VAL A O 1
ATOM 679 N N . ASN A 1 81 ? 1.466 -1.477 -3.835 1.00 98.25 81 ASN A N 1
ATOM 680 C CA . ASN A 1 81 ? 2.415 -2.539 -4.161 1.00 98.25 81 ASN A CA 1
ATOM 681 C C . ASN A 1 81 ? 2.224 -2.984 -5.614 1.00 98.25 81 ASN A C 1
ATOM 683 O O . ASN A 1 81 ? 1.109 -3.287 -6.033 1.00 98.25 81 ASN A O 1
ATOM 687 N N . PHE A 1 82 ? 3.322 -3.087 -6.357 1.00 98.31 82 PHE A N 1
ATOM 688 C CA . PHE A 1 82 ? 3.358 -3.693 -7.680 1.00 98.31 82 PHE A CA 1
ATOM 689 C C . PHE A 1 82 ? 4.257 -4.931 -7.666 1.00 98.31 82 PHE A C 1
ATOM 691 O O . PHE A 1 82 ? 5.463 -4.851 -7.418 1.00 98.31 82 PHE A O 1
ATOM 698 N N . TYR A 1 83 ? 3.639 -6.077 -7.944 1.00 98.00 83 TYR A N 1
ATOM 699 C CA . TYR A 1 83 ? 4.302 -7.366 -8.092 1.00 98.00 83 TYR A CA 1
ATOM 700 C C . TYR A 1 83 ? 4.476 -7.649 -9.585 1.00 98.00 83 TYR A C 1
ATOM 702 O O . TYR A 1 83 ? 3.504 -7.949 -10.278 1.00 98.00 83 TYR A O 1
ATOM 710 N N . ALA A 1 84 ? 5.704 -7.526 -10.089 1.00 96.69 84 ALA A N 1
ATOM 711 C CA . ALA A 1 84 ? 5.975 -7.547 -11.527 1.00 96.69 84 ALA A CA 1
ATOM 712 C C . ALA A 1 84 ? 5.725 -8.919 -12.165 1.00 96.69 84 ALA A C 1
ATOM 714 O O . ALA A 1 84 ? 5.385 -9.014 -13.342 1.00 96.69 84 ALA A O 1
ATOM 715 N N . ASN A 1 85 ? 5.909 -9.987 -11.390 1.00 95.62 85 ASN A N 1
ATOM 716 C CA . ASN A 1 85 ? 5.657 -11.363 -11.797 1.00 95.62 85 ASN A CA 1
ATOM 717 C C . ASN A 1 85 ? 5.414 -12.252 -10.558 1.00 95.62 85 ASN A C 1
ATOM 719 O O . ASN A 1 85 ? 5.318 -11.757 -9.430 1.00 95.62 85 ASN A O 1
ATOM 723 N N . GLY A 1 86 ? 5.297 -13.568 -10.763 1.00 94.25 86 GLY A N 1
ATOM 724 C CA . GLY A 1 86 ? 5.058 -14.547 -9.694 1.00 94.25 86 GLY A CA 1
ATOM 725 C C . GLY A 1 86 ? 6.223 -14.770 -8.718 1.00 94.25 86 GLY A C 1
ATOM 726 O O . GLY A 1 86 ? 6.043 -15.488 -7.743 1.00 94.25 86 GLY A O 1
ATOM 727 N N . GLN A 1 87 ? 7.401 -14.180 -8.954 1.00 95.75 87 GLN A N 1
ATOM 728 C CA . GLN A 1 87 ? 8.555 -14.255 -8.043 1.00 95.75 87 GLN A CA 1
ATOM 729 C C . GLN A 1 87 ? 8.558 -13.116 -7.012 1.00 95.75 87 GLN A C 1
ATOM 731 O O . GLN A 1 87 ? 9.150 -13.252 -5.941 1.00 95.75 87 GLN A O 1
ATOM 736 N N . ASP A 1 88 ? 7.895 -11.997 -7.318 1.00 97.44 88 ASP A N 1
ATOM 737 C CA . ASP A 1 88 ? 7.722 -10.897 -6.373 1.00 97.44 88 ASP A CA 1
ATOM 738 C C . ASP A 1 88 ? 6.749 -11.325 -5.262 1.00 97.44 88 ASP A C 1
ATOM 740 O O . ASP A 1 88 ? 5.749 -11.985 -5.536 1.00 97.44 88 ASP A O 1
ATOM 744 N N . SER A 1 89 ? 7.004 -10.961 -4.005 1.00 95.88 89 SER A N 1
ATOM 745 C CA . SER A 1 89 ? 6.214 -11.435 -2.858 1.00 95.88 89 SER A CA 1
ATOM 746 C C . SER A 1 89 ? 6.276 -10.501 -1.645 1.00 95.88 89 SER A C 1
ATOM 748 O O . SER A 1 89 ? 7.000 -9.500 -1.607 1.00 95.88 89 SER A O 1
ATOM 750 N N . ILE A 1 90 ? 5.477 -10.821 -0.632 1.00 96.00 90 ILE A N 1
ATOM 751 C CA . ILE A 1 90 ? 5.560 -10.234 0.700 1.00 96.00 90 ILE A CA 1
ATOM 752 C C . ILE A 1 90 ? 5.480 -11.372 1.718 1.00 96.00 90 ILE A C 1
ATOM 754 O O . ILE A 1 90 ? 4.663 -12.279 1.577 1.00 96.00 90 ILE A O 1
ATOM 758 N N . ALA A 1 91 ? 6.386 -11.372 2.697 1.00 92.75 91 ALA A N 1
ATOM 759 C CA . ALA A 1 91 ? 6.376 -12.374 3.758 1.00 92.75 91 ALA A CA 1
ATOM 760 C C . ALA A 1 91 ? 5.176 -12.154 4.692 1.00 92.75 91 ALA A C 1
ATOM 762 O O . ALA A 1 91 ? 4.607 -11.061 4.721 1.00 92.75 91 ALA A O 1
ATOM 763 N N . TYR A 1 92 ? 4.825 -13.167 5.488 1.00 94.75 92 TYR A N 1
ATOM 764 C CA . TY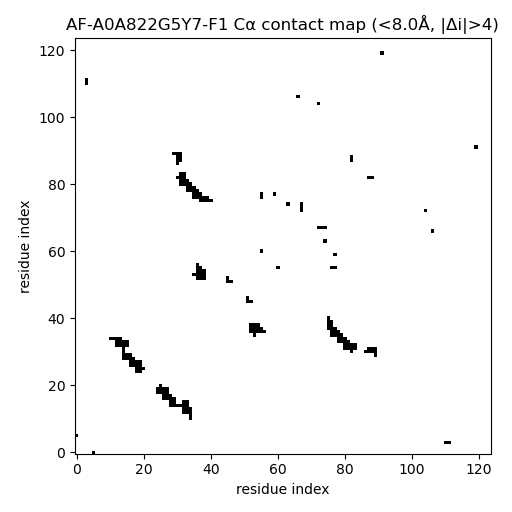R A 1 92 ? 3.858 -12.995 6.572 1.00 94.75 92 TYR A CA 1
ATOM 765 C C . TYR A 1 92 ? 4.250 -11.807 7.458 1.00 94.75 92 TYR A C 1
ATOM 767 O O . TYR A 1 92 ? 5.387 -11.716 7.924 1.00 94.75 92 TYR A O 1
ATOM 775 N N . HIS A 1 93 ? 3.298 -10.904 7.660 1.00 93.31 93 HIS A N 1
ATOM 776 C CA . HIS A 1 93 ? 3.421 -9.709 8.485 1.00 93.31 93 HIS A CA 1
ATOM 777 C C . HIS A 1 93 ? 2.038 -9.322 9.013 1.00 93.31 93 HIS A C 1
ATOM 779 O O . HIS A 1 93 ? 1.024 -9.949 8.692 1.00 93.31 93 HIS A O 1
ATOM 785 N N . SER A 1 94 ? 2.011 -8.300 9.852 1.00 92.69 94 SER A N 1
ATOM 786 C CA . SER A 1 94 ? 0.799 -7.580 10.209 1.00 92.69 94 SER A CA 1
ATOM 787 C C . SER A 1 94 ? 1.102 -6.101 10.093 1.00 92.69 94 SER A C 1
ATOM 789 O O . SER A 1 94 ? 2.215 -5.696 10.419 1.00 92.69 94 SER A O 1
ATOM 791 N N . ASP A 1 95 ? 0.119 -5.340 9.641 1.00 91.94 95 ASP A N 1
ATOM 792 C CA . ASP A 1 95 ? 0.174 -3.884 9.647 1.00 91.94 95 ASP A CA 1
ATOM 793 C C . ASP A 1 95 ? -0.179 -3.437 11.075 1.00 91.94 95 ASP A C 1
ATOM 795 O O . ASP A 1 95 ? -1.347 -3.244 11.420 1.00 91.94 95 ASP A O 1
ATOM 799 N N . ASP A 1 96 ? 0.825 -3.452 11.955 1.00 88.12 96 ASP A N 1
ATOM 800 C CA . ASP A 1 96 ? 0.718 -3.126 13.383 1.00 88.12 96 ASP A CA 1
ATOM 801 C C . ASP A 1 96 ? 1.535 -1.889 13.772 1.00 88.12 96 ASP A C 1
ATOM 803 O O . ASP A 1 96 ? 1.923 -1.694 14.930 1.00 88.12 96 ASP A O 1
ATOM 807 N N . GLU A 1 97 ? 1.780 -1.013 12.801 1.00 84.56 97 GLU A N 1
ATOM 808 C CA . GLU A 1 97 ? 2.456 0.239 13.052 1.00 84.56 97 GLU A CA 1
ATOM 809 C C . GLU A 1 97 ? 1.637 1.144 13.979 1.00 84.56 97 GLU A C 1
ATOM 811 O O . GLU A 1 97 ? 0.476 1.445 13.730 1.00 84.56 97 GLU A O 1
ATOM 816 N N . HIS A 1 98 ? 2.284 1.666 15.024 1.00 80.94 98 HIS A N 1
ATOM 817 C CA . HIS A 1 98 ? 1.627 2.475 16.055 1.00 80.94 98 HIS A CA 1
ATOM 818 C C . HIS A 1 98 ? 0.828 3.675 15.510 1.00 80.94 98 HIS A C 1
ATOM 820 O O . HIS A 1 98 ? -0.181 4.066 16.090 1.00 80.94 98 HIS A O 1
ATOM 826 N N . TRP A 1 99 ? 1.256 4.254 14.386 1.00 78.19 99 TRP A N 1
ATOM 827 C CA . TRP A 1 99 ? 0.589 5.398 13.760 1.00 78.19 99 TRP A CA 1
ATOM 828 C C . TRP A 1 99 ? -0.743 5.045 13.075 1.00 78.19 99 TRP A C 1
ATOM 830 O O . TRP A 1 99 ? -1.490 5.955 12.726 1.00 78.19 99 TRP A O 1
ATOM 840 N N . LEU A 1 100 ? -1.063 3.757 12.909 1.00 83.19 100 LEU A N 1
ATOM 841 C CA . LEU A 1 100 ? -2.355 3.283 12.406 1.00 83.19 100 LEU A CA 1
ATOM 842 C C . LEU A 1 100 ? -3.461 3.308 13.481 1.00 83.19 100 LEU A C 1
ATOM 844 O O . LEU A 1 100 ? -4.643 3.231 13.149 1.00 83.19 100 LEU A O 1
ATOM 848 N N . GLY A 1 101 ? -3.096 3.445 14.760 1.00 83.75 101 GLY A N 1
ATOM 849 C CA . GLY A 1 101 ? -4.023 3.346 15.888 1.00 83.75 101 GLY A CA 1
ATOM 850 C C . GLY A 1 101 ? -4.349 1.900 16.281 1.00 83.75 101 GLY A C 1
ATOM 851 O O . GLY A 1 101 ? -3.793 0.949 15.739 1.00 83.75 101 GLY A O 1
ATOM 852 N N . ASP A 1 102 ? -5.245 1.731 17.256 1.00 83.88 102 ASP A N 1
ATOM 853 C CA . ASP A 1 102 ? -5.468 0.431 17.914 1.00 83.88 102 ASP A CA 1
ATOM 854 C C . ASP A 1 102 ? -6.270 -0.575 17.068 1.00 83.88 102 ASP A C 1
ATOM 856 O O . ASP A 1 102 ? -6.098 -1.787 17.203 1.00 83.88 102 ASP A O 1
ATOM 860 N N . GLN A 1 103 ? -7.177 -0.089 16.217 1.00 87.94 103 GLN A N 1
ATOM 861 C CA . GLN A 1 103 ? -8.051 -0.916 15.374 1.00 87.94 103 GLN A CA 1
ATOM 862 C C . GLN A 1 103 ? -8.163 -0.316 13.967 1.00 87.94 103 GLN A C 1
ATOM 864 O O . GLN A 1 103 ? -9.230 0.180 13.589 1.00 87.94 103 GLN A O 1
ATOM 869 N N . PRO A 1 104 ? -7.066 -0.309 13.190 1.00 90.75 104 PRO A N 1
ATOM 870 C CA . PRO A 1 104 ? -7.082 0.306 11.877 1.00 90.75 104 PRO A CA 1
ATOM 871 C C . PRO A 1 104 ? -7.995 -0.454 10.922 1.00 90.75 104 PRO A C 1
ATOM 873 O O . PRO A 1 104 ? -7.963 -1.682 10.826 1.00 90.75 104 PRO A O 1
ATOM 876 N N . CYS A 1 105 ? -8.784 0.298 10.159 1.00 93.25 105 CYS A N 1
ATOM 877 C CA . CYS A 1 105 ? -9.461 -0.235 8.990 1.00 93.25 105 CYS A CA 1
ATOM 878 C C . CYS A 1 105 ? -8.512 -0.139 7.793 1.00 93.25 105 CYS A C 1
ATOM 880 O O . CYS A 1 105 ? -8.099 0.957 7.415 1.00 93.25 105 CYS A O 1
ATOM 882 N N . ILE A 1 106 ? -8.190 -1.277 7.179 1.00 95.06 106 ILE A N 1
ATOM 883 C CA . ILE A 1 106 ? -7.351 -1.341 5.980 1.00 95.06 106 ILE A CA 1
ATOM 884 C C . ILE A 1 106 ? -8.211 -1.826 4.817 1.00 95.06 106 ILE A C 1
ATOM 886 O O . ILE A 1 106 ? -8.741 -2.937 4.845 1.00 95.06 106 ILE A O 1
ATOM 890 N N . ALA A 1 107 ? -8.337 -0.997 3.781 1.00 96.69 107 ALA A N 1
ATOM 891 C CA . ALA A 1 107 ? -8.978 -1.376 2.529 1.00 96.69 107 ALA A CA 1
ATOM 892 C C . ALA A 1 107 ? -7.920 -1.735 1.477 1.00 96.69 107 ALA A C 1
ATOM 894 O O . ALA A 1 107 ? -6.993 -0.967 1.228 1.00 96.69 107 ALA A O 1
ATOM 895 N N . SER A 1 108 ? -8.075 -2.898 0.839 1.00 97.19 108 SER A N 1
ATOM 896 C CA . SER A 1 108 ? -7.161 -3.388 -0.196 1.00 97.19 108 SER A CA 1
ATOM 897 C C . SER A 1 108 ? -7.887 -3.535 -1.532 1.00 97.19 108 SER A C 1
ATOM 899 O O . SER A 1 108 ? -8.899 -4.227 -1.626 1.00 97.19 108 SER A O 1
ATOM 901 N N . LEU A 1 109 ? -7.354 -2.888 -2.571 1.00 97.19 109 LEU A N 1
ATOM 902 C CA . LEU A 1 109 ? -7.805 -3.004 -3.959 1.00 97.19 109 LEU A CA 1
ATOM 903 C C . LEU A 1 109 ? -6.717 -3.702 -4.780 1.00 97.19 109 LEU A C 1
ATOM 905 O O . LEU A 1 109 ? -5.551 -3.315 -4.724 1.00 97.19 109 LEU A O 1
ATOM 909 N N . SER A 1 110 ? -7.099 -4.707 -5.570 1.00 97.44 110 SER A N 1
ATOM 910 C CA . SER A 1 110 ? -6.182 -5.462 -6.436 1.00 97.44 110 SER A CA 1
ATOM 911 C C . SER A 1 110 ? -6.555 -5.293 -7.908 1.00 97.44 110 SER A C 1
ATOM 913 O O . SER A 1 110 ? -7.727 -5.344 -8.270 1.00 97.44 110 SER A O 1
ATOM 915 N N . LEU A 1 111 ? -5.549 -5.089 -8.761 1.00 97.31 111 LEU A N 1
ATOM 916 C CA . LEU A 1 111 ? -5.691 -4.902 -10.206 1.00 97.31 111 LEU A CA 1
ATOM 917 C C . LEU A 1 111 ? -4.675 -5.782 -10.942 1.00 97.31 111 LEU A C 1
ATOM 919 O O . LEU A 1 111 ? -3.537 -5.920 -10.495 1.00 97.31 111 LEU A O 1
ATOM 923 N N . GLY A 1 112 ? -5.046 -6.289 -12.118 1.00 96.50 112 GLY A N 1
ATOM 924 C CA . GLY A 1 112 ? -4.159 -7.106 -12.948 1.00 96.50 112 GLY A CA 1
ATOM 925 C C . GLY A 1 112 ? -4.326 -8.601 -12.677 1.00 96.50 112 GLY A C 1
ATOM 926 O O . GLY A 1 112 ? -5.449 -9.090 -12.632 1.00 96.50 112 GLY A O 1
ATOM 927 N N . ALA A 1 113 ? -3.212 -9.327 -12.572 1.00 96.62 113 ALA A N 1
ATOM 928 C CA . ALA A 1 113 ? -3.220 -10.777 -12.389 1.00 96.62 113 ALA A CA 1
ATOM 929 C C . ALA A 1 113 ? -3.662 -11.185 -10.973 1.00 96.62 113 ALA A C 1
ATOM 931 O O . ALA A 1 113 ? -3.306 -10.528 -9.994 1.00 96.62 113 ALA A O 1
ATOM 932 N N . GLU A 1 114 ? -4.384 -12.303 -10.876 1.00 96.94 114 GLU A N 1
ATOM 933 C CA . GLU A 1 114 ? -4.786 -12.913 -9.606 1.00 96.94 114 GLU A CA 1
ATOM 934 C C . GLU A 1 114 ? -3.579 -13.421 -8.805 1.00 96.94 114 GLU A C 1
ATOM 936 O O . GLU A 1 114 ? -2.544 -13.806 -9.362 1.00 96.94 114 GLU A O 1
ATOM 941 N N . ARG A 1 115 ? -3.705 -13.386 -7.474 1.00 96.75 115 ARG A N 1
ATOM 942 C CA . ARG A 1 115 ? -2.655 -13.744 -6.514 1.00 96.75 115 ARG A CA 1
ATOM 943 C C . ARG A 1 115 ? -3.278 -14.318 -5.249 1.00 96.75 115 ARG A C 1
ATOM 945 O O . ARG A 1 115 ? -4.285 -13.797 -4.776 1.00 96.75 115 ARG A O 1
ATOM 952 N N . ASP A 1 116 ? -2.623 -15.313 -4.665 1.00 96.94 116 ASP A N 1
ATOM 953 C CA . ASP A 1 116 ? -3.050 -15.854 -3.378 1.00 96.94 116 ASP A CA 1
ATOM 954 C C . ASP A 1 116 ? -2.767 -14.859 -2.248 1.00 96.94 116 ASP A C 1
ATOM 956 O O . ASP A 1 116 ? -1.655 -14.333 -2.124 1.00 96.94 116 ASP A O 1
ATOM 960 N N . PHE A 1 117 ? -3.763 -14.645 -1.389 1.00 96.75 117 PHE A N 1
ATOM 961 C CA . PHE A 1 117 ? -3.636 -13.868 -0.161 1.00 96.75 117 PHE A CA 1
ATOM 962 C C . PHE A 1 117 ? -3.780 -14.796 1.047 1.00 96.75 117 PHE A C 1
ATOM 964 O O . PHE A 1 117 ? -4.877 -15.238 1.387 1.00 96.75 117 PHE A O 1
ATOM 971 N N . TYR A 1 118 ? -2.656 -15.103 1.693 1.00 96.12 118 TYR A N 1
ATOM 972 C CA . TYR A 1 118 ? -2.617 -16.011 2.835 1.00 96.12 118 TYR A CA 1
ATOM 973 C C . TYR A 1 118 ? -2.774 -15.256 4.158 1.00 96.12 118 TYR A C 1
ATOM 975 O O . TYR A 1 118 ? -2.026 -14.320 4.438 1.00 96.12 118 TYR A O 1
ATOM 983 N N . MET A 1 119 ? -3.698 -15.713 5.007 1.00 95.81 119 MET A N 1
ATOM 984 C CA . MET A 1 119 ? -3.861 -15.228 6.380 1.00 95.81 119 MET A CA 1
ATOM 985 C C . MET A 1 119 ? -3.396 -16.291 7.379 1.00 95.81 119 MET A C 1
ATOM 987 O O . MET A 1 119 ? -3.773 -17.458 7.276 1.00 95.81 119 MET A O 1
ATOM 991 N N . LYS A 1 120 ? -2.598 -15.880 8.371 1.00 94.25 120 LYS A N 1
ATOM 992 C CA . LYS A 1 120 ? -2.149 -16.733 9.479 1.00 94.25 120 LYS A CA 1
ATOM 993 C C . LYS A 1 120 ? -2.463 -16.056 10.815 1.00 94.25 120 LYS A C 1
ATOM 995 O O . LYS A 1 120 ? -2.129 -14.892 11.010 1.00 94.25 120 LYS A O 1
ATOM 1000 N N . ASN A 1 121 ? -3.069 -16.793 11.747 1.00 93.00 121 ASN A N 1
ATOM 1001 C CA . ASN A 1 121 ? -3.266 -16.315 13.116 1.00 93.00 121 ASN A CA 1
ATOM 1002 C C . ASN A 1 121 ? -1.911 -16.218 13.850 1.00 93.00 121 ASN A C 1
ATOM 1004 O O . ASN A 1 121 ? -1.115 -17.153 13.779 1.00 93.00 121 ASN A O 1
ATOM 1008 N N . LYS A 1 122 ? -1.659 -15.111 14.565 1.00 86.62 122 LYS A N 1
ATOM 1009 C CA . LYS A 1 122 ? -0.422 -14.893 15.345 1.00 86.62 122 LYS A CA 1
ATOM 1010 C C . LYS A 1 122 ? -0.239 -15.900 16.492 1.00 86.62 122 LYS A C 1
ATOM 1012 O O . LYS A 1 122 ? 0.893 -16.164 16.875 1.00 86.62 122 LYS A O 1
ATOM 1017 N N . LEU A 1 123 ? -1.332 -16.432 17.040 1.00 87.00 123 LEU A N 1
ATOM 1018 C CA . LEU A 1 123 ? -1.339 -17.346 18.189 1.00 87.00 123 LEU A CA 1
ATOM 1019 C C . LEU A 1 123 ? -1.174 -18.827 17.802 1.00 87.00 123 LEU A C 1
ATOM 1021 O O . LEU A 1 123 ? -1.152 -19.672 18.694 1.00 87.00 123 LEU A O 1
ATOM 1025 N N . ASN A 1 124 ? -1.049 -19.129 16.501 1.00 55.38 124 ASN A N 1
ATOM 1026 C CA . ASN A 1 124 ? -0.879 -20.484 15.963 1.00 55.38 124 ASN A CA 1
ATOM 1027 C C . ASN A 1 124 ? 0.528 -20.735 15.397 1.00 55.38 124 ASN A C 1
ATOM 1029 O O . ASN A 1 124 ? 1.042 -19.918 14.587 1.00 55.38 124 ASN A O 1
#

Radius of gyration: 16.33 Å; Cα contacts (8 Å, |Δi|>4): 105; chains: 1; bounding box: 44×42×40 Å